Protein AF-A0A257CQA2-F1 (afdb_monomer_lite)

Radius of gyration: 14.01 Å; chains: 1; bounding box: 46×26×34 Å

Secondary structure (DSSP, 8-state):
-PPP---HHHHHHHHHHHHHHHHHHHHHH-TT--EEEEEEETTEEEEEE-S-S-HHHHHHHHHHHHHHHHHHSTT--EEEEESPPPPSTT-EEEEEHHHHHHHHHHH-HHHHHTT-

pLDDT: mean 89.24, std 6.91, range [56.12, 95.88]

Structure (mmCIF, N/CA/C/O backbone):
data_AF-A0A257CQA2-F1
#
_entry.id   AF-A0A257CQA2-F1
#
loop_
_atom_site.group_PDB
_atom_site.id
_atom_site.type_symbol
_atom_site.label_atom_id
_atom_site.label_alt_id
_atom_site.label_comp_id
_atom_site.label_asym_id
_atom_site.label_entity_id
_atom_site.label_seq_id
_atom_site.pdbx_PDB_ins_code
_atom_site.Cartn_x
_atom_site.Cartn_y
_atom_site.Cartn_z
_atom_site.occupancy
_atom_site.B_iso_or_equiv
_atom_site.auth_seq_id
_atom_site.auth_comp_id
_atom_site.auth_asym_id
_atom_site.auth_atom_id
_atom_site.pdbx_PDB_model_num
ATOM 1 N N . MET A 1 1 ? -28.721 -0.096 9.769 1.00 56.12 1 MET A N 1
ATOM 2 C CA . MET A 1 1 ? -27.494 -0.716 10.318 1.00 56.12 1 MET A CA 1
ATOM 3 C C . MET A 1 1 ? -26.460 0.383 10.507 1.00 56.12 1 MET A C 1
ATOM 5 O O . MET A 1 1 ? -26.411 1.269 9.665 1.00 56.12 1 MET A O 1
ATOM 9 N N . ARG A 1 2 ? -25.700 0.393 11.611 1.00 68.88 2 ARG A N 1
ATOM 10 C CA . ARG A 1 2 ? -24.542 1.297 11.735 1.00 68.88 2 ARG A CA 1
ATOM 11 C C . ARG A 1 2 ? -23.425 0.722 10.865 1.00 68.88 2 ARG A C 1
ATOM 13 O O . ARG A 1 2 ? -23.158 -0.469 10.981 1.00 68.88 2 ARG A O 1
ATOM 20 N N . MET A 1 3 ? -22.835 1.534 9.988 1.00 75.38 3 MET A N 1
ATOM 21 C CA . MET A 1 3 ? -21.655 1.107 9.232 1.00 75.38 3 MET A CA 1
ATOM 22 C C . MET A 1 3 ? -20.503 0.857 10.214 1.00 75.38 3 MET A C 1
ATOM 24 O O . MET A 1 3 ? -20.374 1.632 11.175 1.00 75.38 3 MET A O 1
ATOM 28 N N . PRO A 1 4 ? -19.717 -0.218 10.025 1.00 82.19 4 PRO A N 1
ATOM 29 C CA . PRO A 1 4 ? -18.535 -0.452 10.838 1.00 82.19 4 PRO A CA 1
ATOM 30 C C . PRO A 1 4 ? -17.561 0.718 10.659 1.00 82.19 4 PRO A C 1
ATOM 32 O O . PRO A 1 4 ? -17.529 1.365 9.611 1.00 82.19 4 PRO A O 1
ATOM 35 N N . LYS A 1 5 ? -16.830 1.034 11.726 1.00 89.00 5 LYS A N 1
ATOM 36 C CA . LYS A 1 5 ? -15.840 2.108 11.747 1.00 89.00 5 LYS A CA 1
ATOM 37 C C . LYS A 1 5 ? -14.498 1.520 12.128 1.00 89.00 5 LYS A C 1
ATOM 39 O O . LYS A 1 5 ? -14.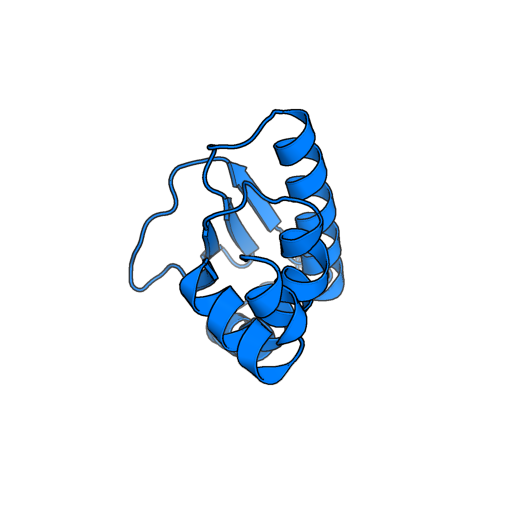466 0.681 13.018 1.00 89.00 5 LYS A O 1
ATOM 44 N N . MET A 1 6 ? -13.447 2.009 11.491 1.00 92.56 6 MET A N 1
ATOM 45 C CA . MET A 1 6 ? -12.066 1.668 11.805 1.00 92.56 6 MET A CA 1
ATOM 46 C C . MET A 1 6 ? -11.447 2.744 12.703 1.00 92.56 6 MET A C 1
ATOM 48 O O . MET A 1 6 ? -11.636 3.942 12.456 1.00 92.56 6 MET A O 1
ATOM 52 N N . THR A 1 7 ? -10.721 2.330 13.742 1.00 92.75 7 THR A N 1
ATOM 53 C CA . THR A 1 7 ? -9.861 3.215 14.541 1.00 92.75 7 THR A CA 1
ATOM 54 C C . THR A 1 7 ? -8.423 3.222 14.012 1.00 92.75 7 THR A C 1
ATOM 56 O O . THR A 1 7 ? -8.017 2.305 13.293 1.00 92.75 7 THR A O 1
ATOM 59 N N . PRO A 1 8 ? -7.615 4.240 14.365 1.00 91.50 8 PRO A N 1
ATOM 60 C CA . PRO A 1 8 ? -6.190 4.226 14.064 1.00 91.50 8 PRO A CA 1
ATOM 61 C C . PRO A 1 8 ? -5.468 2.995 14.627 1.00 91.50 8 PRO A C 1
ATOM 63 O O . PRO A 1 8 ? -4.674 2.411 13.904 1.00 91.50 8 PRO A O 1
ATOM 66 N N . GLU A 1 9 ? -5.749 2.554 15.862 1.00 92.00 9 GLU A N 1
ATOM 67 C CA . GLU A 1 9 ? -5.057 1.380 16.425 1.00 92.00 9 GLU A CA 1
ATOM 68 C C . GLU A 1 9 ? -5.400 0.081 15.687 1.00 92.00 9 GLU A C 1
ATOM 70 O O . GLU A 1 9 ? -4.521 -0.753 15.464 1.00 92.00 9 GLU A O 1
ATOM 75 N N . GLU A 1 10 ? -6.663 -0.085 15.281 1.00 92.12 10 GLU A N 1
ATOM 76 C CA . GLU A 1 10 ? -7.086 -1.225 14.462 1.00 92.12 10 GLU A CA 1
ATOM 77 C C . GLU A 1 10 ? -6.345 -1.227 13.124 1.00 92.12 10 GLU A C 1
ATOM 79 O O . GLU A 1 10 ? -5.807 -2.259 12.721 1.00 92.12 10 GLU A O 1
ATOM 84 N N . PHE A 1 11 ? -6.241 -0.060 12.483 1.00 93.81 11 PHE A N 1
ATOM 85 C CA . PHE A 1 11 ? -5.493 0.100 11.244 1.00 93.81 11 PHE A CA 1
ATOM 86 C C . PHE A 1 11 ? -4.004 -0.243 11.409 1.00 93.81 11 PHE A C 1
ATOM 88 O O . PHE A 1 11 ? -3.479 -1.026 10.619 1.00 93.81 11 PHE A O 1
ATOM 95 N N . GLU A 1 12 ? -3.332 0.258 12.454 1.00 93.38 12 GLU A N 1
ATOM 96 C CA . GLU A 1 12 ? -1.922 -0.081 12.723 1.00 93.38 12 GLU A CA 1
ATOM 97 C C . GLU A 1 12 ? -1.711 -1.591 12.888 1.00 93.38 12 GLU A C 1
ATOM 99 O O . GLU A 1 12 ? -0.700 -2.130 12.442 1.00 93.38 12 GLU A O 1
ATOM 104 N N . SER A 1 13 ? -2.661 -2.289 13.519 1.00 94.25 13 SER A N 1
ATOM 105 C CA . SER A 1 13 ? -2.530 -3.725 13.788 1.00 94.25 13 SER A CA 1
ATOM 106 C C . SER A 1 13 ? -2.550 -4.589 12.523 1.00 94.25 13 SER A C 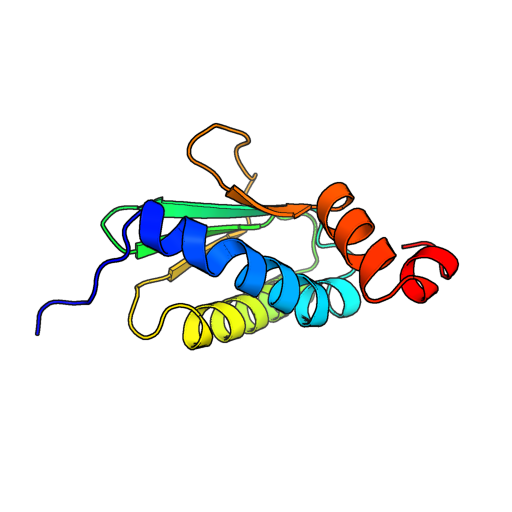1
ATOM 108 O O . SER A 1 13 ? -1.950 -5.664 12.509 1.00 94.25 13 SER A O 1
ATOM 110 N N . VAL A 1 14 ? -3.205 -4.118 11.457 1.00 93.25 14 VAL A N 1
ATOM 111 C CA . VAL A 1 14 ? -3.326 -4.842 10.181 1.00 93.25 14 VAL A CA 1
ATOM 112 C C . VAL A 1 14 ? -2.443 -4.269 9.074 1.00 93.25 14 VAL A C 1
ATOM 114 O O . VAL A 1 14 ? -2.231 -4.938 8.063 1.00 93.25 14 VAL A O 1
ATOM 117 N N . LEU A 1 15 ? -1.885 -3.068 9.268 1.00 93.31 15 LEU A N 1
ATOM 118 C CA . LEU A 1 15 ? -1.028 -2.387 8.299 1.00 93.31 15 LEU A CA 1
ATOM 119 C C . LEU A 1 15 ? 0.115 -3.272 7.767 1.00 93.31 15 LEU A C 1
ATOM 121 O O . LEU A 1 15 ? 0.271 -3.301 6.549 1.00 93.31 15 LEU A O 1
ATOM 125 N N . PRO A 1 16 ? 0.859 -4.053 8.580 1.00 92.94 16 PRO A N 1
ATOM 126 C CA . PRO A 1 16 ? 1.904 -4.933 8.047 1.00 92.94 16 PRO A CA 1
ATOM 127 C C . PRO A 1 16 ? 1.379 -5.971 7.045 1.00 92.94 16 PRO A C 1
ATOM 129 O O . PRO A 1 16 ? 2.019 -6.240 6.031 1.00 92.94 16 PRO A O 1
ATOM 132 N N . GLY A 1 17 ? 0.186 -6.526 7.290 1.00 93.19 17 GLY A N 1
ATOM 133 C CA . GLY A 1 17 ? -0.457 -7.464 6.367 1.00 93.19 17 GLY A CA 1
ATOM 134 C C . GLY A 1 17 ? -0.896 -6.788 5.068 1.00 93.19 17 GLY A C 1
ATOM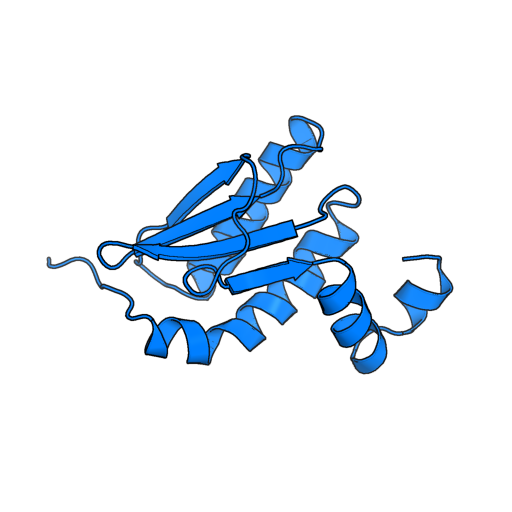 135 O O . GLY A 1 17 ? -0.719 -7.349 3.990 1.00 93.19 17 GLY A O 1
ATOM 136 N N . VAL A 1 18 ? -1.400 -5.553 5.157 1.00 94.38 18 VAL A N 1
ATOM 137 C CA . VAL A 1 18 ? -1.745 -4.737 3.982 1.00 94.38 18 VAL A CA 1
ATOM 138 C C . VAL A 1 18 ? -0.499 -4.384 3.173 1.00 94.38 18 VAL A C 1
ATOM 140 O O . VAL A 1 18 ? -0.531 -4.494 1.954 1.00 94.38 18 VAL A O 1
ATOM 143 N N . GLN A 1 19 ? 0.605 -4.009 3.825 1.00 94.81 19 GLN A N 1
ATOM 144 C CA . GLN A 1 19 ? 1.883 -3.712 3.168 1.00 94.81 19 GLN A CA 1
ATOM 145 C C . GLN A 1 19 ? 2.424 -4.932 2.414 1.00 94.81 19 GLN A C 1
ATOM 147 O O . GLN A 1 19 ? 2.887 -4.792 1.285 1.00 94.81 19 GLN A O 1
ATOM 152 N N . LEU A 1 20 ? 2.321 -6.129 3.001 1.00 92.94 20 LEU A N 1
ATOM 153 C CA . LEU A 1 20 ? 2.733 -7.367 2.341 1.00 92.94 20 LEU A CA 1
ATOM 154 C C . LEU A 1 20 ? 1.829 -7.715 1.148 1.00 92.94 20 LEU A C 1
ATOM 156 O O . LEU A 1 20 ? 2.331 -7.999 0.067 1.00 92.94 20 LEU A O 1
ATOM 160 N N . ALA A 1 21 ? 0.505 -7.626 1.298 1.00 93.06 21 ALA A N 1
ATOM 161 C CA . ALA A 1 21 ? -0.417 -7.862 0.184 1.00 93.06 21 ALA A CA 1
ATOM 162 C C . ALA A 1 21 ? -0.198 -6.850 -0.957 1.00 93.06 21 ALA A C 1
ATOM 164 O O . ALA A 1 21 ? -0.174 -7.205 -2.134 1.00 93.06 21 ALA A O 1
ATOM 165 N N . ALA A 1 22 ? 0.022 -5.583 -0.606 1.00 92.38 22 ALA A N 1
ATOM 166 C CA . ALA A 1 22 ? 0.346 -4.518 -1.542 1.00 92.38 22 ALA A CA 1
ATOM 167 C C . ALA A 1 22 ? 1.682 -4.782 -2.261 1.00 92.38 22 ALA A C 1
ATOM 169 O O . ALA A 1 22 ? 1.771 -4.611 -3.475 1.00 92.38 22 ALA A O 1
ATOM 170 N N . PHE A 1 23 ? 2.698 -5.270 -1.548 1.00 91.19 23 PHE A N 1
ATOM 171 C CA . PHE A 1 23 ? 3.962 -5.713 -2.134 1.00 91.19 23 PHE A CA 1
ATOM 172 C C . PHE A 1 23 ? 3.765 -6.841 -3.158 1.00 91.19 23 PHE A C 1
ATOM 174 O O . PHE A 1 23 ? 4.262 -6.749 -4.278 1.00 91.19 23 PHE A O 1
ATOM 181 N N . GLU A 1 24 ? 3.017 -7.885 -2.801 1.00 90.69 24 GLU A N 1
ATOM 182 C CA . GLU A 1 24 ? 2.828 -9.066 -3.653 1.00 90.69 24 GLU A CA 1
ATOM 183 C C . GLU A 1 24 ? 2.007 -8.769 -4.911 1.00 90.69 24 GLU A C 1
ATOM 185 O O . GLU A 1 24 ? 2.229 -9.381 -5.957 1.00 90.69 24 GLU A O 1
ATOM 190 N N . VAL A 1 25 ? 1.060 -7.835 -4.814 1.00 92.81 25 VAL A N 1
ATOM 191 C CA . VAL A 1 25 ? 0.055 -7.607 -5.856 1.00 92.81 25 VAL A CA 1
ATOM 192 C C . VAL A 1 25 ? 0.334 -6.337 -6.658 1.00 92.81 25 VAL A C 1
ATOM 194 O O . VAL A 1 25 ? 0.368 -6.383 -7.887 1.00 92.81 25 VAL A O 1
ATOM 197 N N . LEU A 1 26 ? 0.553 -5.200 -5.992 1.00 91.25 26 LEU A N 1
ATOM 198 C CA . LEU A 1 26 ? 0.688 -3.905 -6.665 1.00 91.25 26 LEU A CA 1
ATOM 199 C C . LEU A 1 26 ? 2.088 -3.695 -7.232 1.00 91.25 26 LEU A C 1
ATOM 201 O O . LEU A 1 26 ? 2.217 -3.248 -8.368 1.00 91.25 26 LEU A O 1
ATOM 205 N N . TRP A 1 27 ? 3.139 -4.015 -6.474 1.00 87.88 27 TRP A N 1
ATOM 206 C CA . TRP A 1 27 ? 4.507 -3.718 -6.903 1.00 87.88 27 TRP A CA 1
ATOM 207 C C . TRP A 1 27 ? 4.918 -4.405 -8.219 1.00 87.88 27 TRP A C 1
ATOM 209 O O . TRP A 1 27 ? 5.460 -3.717 -9.094 1.00 87.88 27 TRP A O 1
ATOM 219 N N . PRO A 1 28 ? 4.648 -5.709 -8.449 1.00 87.50 28 PRO A N 1
ATOM 220 C CA . PRO A 1 28 ? 4.951 -6.323 -9.741 1.00 87.50 28 PRO A CA 1
ATOM 221 C C . PRO A 1 28 ? 4.037 -5.817 -10.865 1.00 87.50 28 PRO A C 1
ATOM 223 O O . PRO A 1 28 ? 4.505 -5.689 -11.997 1.00 87.50 28 PRO A O 1
ATOM 226 N N . ALA A 1 29 ? 2.770 -5.514 -10.562 1.00 90.25 29 ALA A N 1
ATOM 227 C CA . ALA A 1 29 ? 1.772 -5.118 -11.553 1.00 90.25 29 ALA A CA 1
ATOM 228 C C . ALA A 1 29 ? 1.925 -3.666 -12.027 1.00 90.25 29 ALA A C 1
ATOM 230 O O . ALA A 1 29 ? 1.700 -3.396 -13.202 1.00 90.25 29 ALA A O 1
ATOM 231 N N . ILE A 1 30 ? 2.334 -2.753 -11.139 1.00 90.81 30 ILE A N 1
ATOM 232 C CA . ILE A 1 30 ? 2.383 -1.307 -11.387 1.00 90.81 30 ILE A CA 1
ATOM 233 C C . ILE A 1 30 ? 3.811 -0.787 -11.139 1.00 90.81 30 ILE A C 1
ATOM 235 O O . ILE A 1 30 ? 4.128 -0.312 -10.047 1.00 90.81 30 ILE A O 1
ATOM 239 N N . PRO A 1 31 ? 4.714 -0.854 -12.138 1.00 86.50 31 PRO A N 1
ATOM 240 C CA . PRO A 1 31 ? 6.103 -0.414 -11.982 1.00 86.50 31 PRO A CA 1
ATOM 241 C C . PRO A 1 31 ? 6.264 1.070 -11.627 1.00 86.50 31 PRO A C 1
ATOM 243 O O . PRO A 1 31 ? 7.250 1.437 -10.998 1.00 86.50 31 PRO A O 1
ATOM 246 N N . ALA A 1 32 ? 5.311 1.913 -12.034 1.00 87.25 32 ALA A N 1
ATOM 247 C CA . ALA A 1 32 ? 5.315 3.353 -11.775 1.00 87.25 32 ALA A CA 1
ATOM 248 C C . ALA A 1 32 ? 4.786 3.731 -10.375 1.00 87.25 32 ALA A C 1
ATOM 250 O O . ALA A 1 32 ? 4.694 4.915 -10.051 1.00 87.25 32 ALA A O 1
ATOM 251 N N . LEU A 1 33 ? 4.393 2.754 -9.548 1.00 87.75 33 LEU A N 1
ATOM 252 C CA . LEU A 1 33 ? 3.850 3.014 -8.219 1.00 87.75 33 LEU A CA 1
ATOM 253 C C . LEU A 1 33 ? 4.970 3.343 -7.227 1.00 87.75 33 LEU A C 1
ATOM 255 O O . LEU A 1 33 ? 5.661 2.456 -6.732 1.00 87.75 33 LEU A O 1
ATOM 259 N N . GLU A 1 34 ? 5.126 4.626 -6.916 1.00 87.44 34 GLU A N 1
ATOM 260 C CA . GLU A 1 34 ? 6.201 5.099 -6.034 1.00 87.44 34 GLU A CA 1
ATOM 261 C C . GLU A 1 34 ? 5.784 5.174 -4.561 1.00 87.44 34 GLU A C 1
ATOM 263 O O . GLU A 1 34 ? 6.574 4.858 -3.669 1.00 87.44 34 GLU A O 1
ATOM 268 N N . LEU A 1 35 ? 4.556 5.627 -4.293 1.00 91.88 35 LEU A N 1
ATOM 269 C CA . LEU A 1 35 ? 4.089 5.912 -2.941 1.00 91.88 35 LEU A CA 1
ATOM 270 C C . LEU A 1 35 ? 2.572 5.742 -2.834 1.00 91.88 35 LEU A C 1
ATOM 272 O O . LEU A 1 35 ? 1.809 6.322 -3.611 1.00 91.88 35 LEU A O 1
ATOM 276 N N . VAL A 1 36 ? 2.156 4.986 -1.819 1.00 94.06 36 VAL A N 1
ATOM 277 C CA . VAL A 1 36 ? 0.766 4.882 -1.367 1.00 94.06 36 VAL A CA 1
ATOM 278 C C . VAL A 1 36 ? 0.718 5.236 0.110 1.00 94.06 36 VAL A C 1
ATOM 280 O O . VAL A 1 36 ? 1.391 4.610 0.933 1.00 94.06 36 VAL A O 1
ATOM 283 N N . GLY A 1 37 ? -0.080 6.244 0.442 1.00 95.12 37 GLY A N 1
ATOM 284 C CA . GLY A 1 37 ? -0.373 6.646 1.810 1.00 95.12 37 GLY A CA 1
ATOM 285 C C . GLY A 1 37 ? -1.805 6.293 2.183 1.00 95.12 37 GLY A C 1
ATOM 286 O O . GLY A 1 37 ? -2.703 6.394 1.352 1.00 95.12 37 GLY A O 1
ATOM 287 N N . ALA A 1 38 ? -2.030 5.933 3.441 1.00 95.00 38 ALA A N 1
ATOM 288 C CA . ALA A 1 38 ? -3.364 5.718 3.979 1.00 95.00 38 ALA A CA 1
ATOM 289 C C . ALA A 1 38 ? -3.559 6.438 5.318 1.00 95.00 38 ALA A C 1
ATOM 291 O O . ALA A 1 38 ? -2.630 6.542 6.124 1.00 95.00 38 ALA A O 1
ATOM 292 N N . LYS A 1 39 ? -4.773 6.935 5.553 1.00 94.62 39 LYS A N 1
ATOM 293 C CA . LYS A 1 39 ? -5.180 7.627 6.780 1.00 94.62 39 LYS A CA 1
ATOM 294 C C . LYS A 1 39 ? -6.586 7.197 7.179 1.00 94.62 39 LYS A C 1
ATOM 296 O O . LYS A 1 39 ? -7.493 7.156 6.353 1.00 94.62 39 LYS A O 1
ATOM 301 N N . VAL A 1 40 ? -6.800 6.948 8.468 1.00 94.00 40 VAL A N 1
ATOM 302 C CA . VAL A 1 40 ? -8.149 6.735 9.011 1.00 94.00 40 VAL A CA 1
ATOM 303 C C . VAL A 1 40 ? -8.861 8.086 9.145 1.00 94.00 40 VAL A C 1
ATOM 305 O O . VAL A 1 40 ? -8.373 8.984 9.832 1.00 94.00 40 VAL A O 1
ATOM 308 N N . CYS A 1 41 ? -10.026 8.242 8.509 1.00 91.44 41 CYS A N 1
ATOM 309 C CA . CYS A 1 41 ? -10.804 9.485 8.515 1.00 91.44 41 CYS A CA 1
ATOM 310 C C . CYS A 1 41 ? -12.303 9.198 8.671 1.00 91.44 41 CYS A C 1
ATOM 312 O O . CYS A 1 41 ? -12.882 8.408 7.931 1.00 91.44 41 CYS A O 1
ATOM 314 N N . GLY A 1 42 ? -12.958 9.812 9.663 1.00 87.75 42 GLY A N 1
ATOM 315 C CA . GLY A 1 42 ? -14.408 9.659 9.871 1.00 87.75 42 GLY A CA 1
ATOM 316 C C . GLY A 1 42 ? -14.887 8.229 10.187 1.00 87.75 42 GLY A C 1
ATOM 317 O O . GLY A 1 42 ? -16.094 7.978 10.179 1.00 87.75 42 GLY A O 1
ATOM 318 N N . GLY A 1 43 ? -13.972 7.303 10.496 1.00 86.06 43 GLY A N 1
ATOM 319 C CA . GLY A 1 43 ? -14.240 5.869 10.651 1.00 86.06 43 GLY A CA 1
ATOM 320 C C . GLY A 1 43 ? -14.083 5.046 9.364 1.00 86.06 43 GLY A C 1
ATOM 321 O O . GLY A 1 43 ? -14.338 3.848 9.406 1.00 86.06 43 GLY A O 1
ATOM 322 N N . GLY A 1 44 ? -13.684 5.665 8.251 1.00 92.69 44 GLY A N 1
ATOM 323 C CA . GLY A 1 44 ? -13.263 5.002 7.015 1.00 92.69 44 GLY A CA 1
ATOM 324 C C . GLY A 1 44 ? -11.759 5.142 6.772 1.00 92.69 44 GLY A C 1
ATOM 325 O O . GLY A 1 44 ? -11.021 5.617 7.640 1.00 92.69 44 GLY A O 1
ATOM 326 N N . LEU A 1 45 ? -11.325 4.755 5.576 1.00 94.44 45 LEU A N 1
ATOM 327 C CA . LEU A 1 45 ? -9.945 4.851 5.115 1.00 94.44 45 LEU A CA 1
ATOM 328 C C . LEU A 1 45 ? -9.856 5.794 3.913 1.00 94.44 45 LEU A C 1
ATOM 330 O O . LEU A 1 45 ? -10.587 5.636 2.941 1.00 94.44 45 LEU A O 1
ATOM 334 N N . GLU A 1 46 ? -8.953 6.762 3.970 1.00 95.50 46 GLU A N 1
ATOM 335 C CA . GLU A 1 46 ? -8.539 7.554 2.814 1.00 95.50 46 GLU A CA 1
ATOM 336 C C . GLU A 1 46 ? -7.200 7.005 2.323 1.00 95.50 46 GLU A C 1
ATOM 338 O O . GLU A 1 46 ? -6.260 6.887 3.111 1.00 95.50 46 GLU A O 1
ATOM 343 N N . ILE A 1 47 ? -7.117 6.660 1.040 1.00 95.00 47 ILE A N 1
ATOM 344 C CA . ILE A 1 47 ? -5.908 6.168 0.380 1.00 95.00 47 ILE A CA 1
ATOM 345 C C . ILE A 1 47 ? -5.521 7.157 -0.709 1.00 95.00 47 ILE A C 1
ATOM 347 O O . ILE A 1 47 ? -6.332 7.502 -1.568 1.00 95.00 47 ILE A O 1
ATOM 351 N N . ARG A 1 48 ? -4.261 7.585 -0.699 1.00 94.75 48 ARG A N 1
ATOM 352 C CA . ARG A 1 48 ? -3.681 8.431 -1.740 1.00 94.75 48 ARG A CA 1
ATOM 353 C C . ARG A 1 48 ? -2.545 7.704 -2.432 1.00 94.75 48 ARG A C 1
ATOM 355 O O . ARG A 1 48 ? -1.668 7.158 -1.766 1.00 94.75 48 ARG A O 1
ATOM 362 N N . CYS A 1 49 ? -2.556 7.748 -3.756 1.00 92.31 49 CYS A N 1
ATOM 363 C CA . CYS A 1 49 ? -1.494 7.232 -4.613 1.00 92.31 49 CYS A CA 1
ATOM 364 C C . CYS A 1 49 ? -0.896 8.382 -5.417 1.00 92.31 49 CYS A C 1
ATOM 366 O O . CYS A 1 49 ? -1.640 9.235 -5.903 1.00 92.31 49 CYS A O 1
ATOM 368 N N . GLU A 1 50 ? 0.425 8.405 -5.596 1.00 87.25 50 GLU A N 1
ATOM 369 C CA . GLU A 1 50 ? 1.037 9.438 -6.435 1.00 87.25 50 GLU A CA 1
ATOM 370 C C . GLU A 1 50 ? 0.558 9.335 -7.897 1.00 87.25 50 GLU A C 1
ATOM 372 O O . GLU A 1 50 ? 0.578 8.248 -8.466 1.00 87.25 50 GLU A O 1
ATOM 377 N N . PRO A 1 51 ? 0.183 10.449 -8.552 1.00 77.75 51 PRO A N 1
ATOM 378 C CA . PRO A 1 51 ? -0.461 10.443 -9.873 1.00 77.75 51 PRO A CA 1
ATOM 379 C C . PRO A 1 51 ? 0.512 10.219 -11.048 1.00 77.75 51 PRO A C 1
ATOM 381 O O . PRO A 1 51 ? 0.196 10.525 -12.193 1.00 77.75 51 PRO A O 1
ATOM 384 N N . LYS A 1 52 ? 1.737 9.742 -10.802 1.00 81.75 52 LYS A N 1
ATOM 385 C CA . LYS A 1 52 ? 2.781 9.602 -11.835 1.00 81.75 52 LYS A CA 1
ATOM 386 C C . LYS A 1 52 ? 2.630 8.325 -12.675 1.00 81.75 52 LYS A C 1
ATOM 388 O O . LYS A 1 52 ? 3.628 7.697 -13.019 1.00 81.75 52 LYS A O 1
ATOM 393 N N . MET A 1 53 ? 1.408 7.921 -13.008 1.00 86.94 53 MET A N 1
ATOM 394 C CA . MET A 1 53 ? 1.152 6.683 -13.747 1.00 86.94 53 MET A CA 1
ATOM 395 C C . MET A 1 53 ? 0.200 6.907 -14.924 1.00 86.94 53 MET A C 1
ATOM 397 O O . MET A 1 53 ? -0.423 7.962 -15.053 1.00 86.94 53 MET A O 1
ATOM 401 N N . SER A 1 54 ? 0.154 5.948 -15.851 1.00 90.88 54 SER A N 1
ATOM 402 C CA . SER A 1 54 ? -0.789 6.014 -16.967 1.00 90.88 54 SER A CA 1
ATOM 403 C C . SER A 1 54 ? -2.225 5.829 -16.466 1.00 90.88 54 SER A C 1
ATOM 405 O O . SER A 1 54 ? -2.445 5.278 -15.393 1.00 90.88 54 SER A O 1
ATOM 407 N N . ARG A 1 55 ? -3.226 6.240 -17.252 1.00 91.06 55 ARG A N 1
ATOM 408 C CA . ARG A 1 55 ? -4.635 6.022 -16.884 1.00 91.06 55 ARG A CA 1
ATOM 409 C C . ARG A 1 55 ? -4.962 4.536 -16.681 1.00 91.06 55 ARG A C 1
ATOM 411 O O . ARG A 1 55 ? -5.740 4.209 -15.790 1.00 91.06 55 ARG A O 1
ATOM 418 N N . ASP A 1 56 ? -4.367 3.666 -17.493 1.00 91.00 56 ASP A N 1
ATOM 419 C CA . ASP A 1 56 ? -4.557 2.218 -17.390 1.00 91.00 56 ASP A CA 1
ATOM 420 C C . ASP A 1 56 ? -3.937 1.684 -16.086 1.00 91.00 56 ASP A C 1
ATOM 422 O O . ASP A 1 56 ? -4.554 0.877 -15.393 1.00 91.00 56 ASP A O 1
ATOM 426 N N . ASP A 1 57 ? -2.762 2.199 -15.702 1.00 91.31 57 ASP A N 1
ATOM 427 C CA . ASP A 1 57 ? -2.137 1.887 -14.413 1.00 91.31 57 ASP A CA 1
ATOM 428 C C . ASP A 1 57 ? -2.952 2.429 -13.231 1.00 91.31 57 ASP A C 1
ATOM 430 O O . ASP A 1 57 ? -3.051 1.751 -12.214 1.00 91.31 57 ASP A O 1
ATOM 434 N N . GLU A 1 58 ? -3.560 3.618 -13.339 1.00 93.38 58 GLU A N 1
ATOM 435 C CA . GLU A 1 58 ? -4.438 4.162 -12.290 1.00 93.38 58 GLU A CA 1
ATOM 436 C C . GLU A 1 58 ? -5.671 3.276 -12.083 1.00 93.38 58 GLU A C 1
ATOM 438 O O . GLU A 1 58 ? -6.047 2.984 -10.947 1.00 93.38 58 GLU A O 1
ATOM 443 N N . GLU A 1 59 ? -6.305 2.831 -13.170 1.00 93.62 59 GLU A N 1
ATOM 444 C CA . GLU A 1 59 ? -7.471 1.947 -13.107 1.00 93.62 59 GLU A CA 1
ATOM 445 C C . GLU A 1 59 ? -7.103 0.583 -12.508 1.00 93.62 59 GLU A C 1
ATOM 447 O O . GLU A 1 59 ? -7.788 0.104 -11.600 1.00 93.62 59 GLU A O 1
ATOM 452 N N . ALA A 1 60 ? -5.981 0.001 -12.942 1.00 93.50 60 ALA A N 1
ATOM 453 C CA . ALA A 1 60 ? -5.466 -1.244 -12.386 1.00 93.50 60 ALA A CA 1
ATOM 454 C C . ALA A 1 60 ? -5.085 -1.096 -10.903 1.00 93.50 60 ALA A C 1
ATOM 456 O O . ALA A 1 60 ? -5.498 -1.905 -10.074 1.00 93.50 60 ALA A O 1
ATOM 457 N N . CYS A 1 61 ? -4.355 -0.037 -10.543 1.00 94.56 61 CYS A N 1
ATOM 458 C CA . CYS A 1 61 ? -3.955 0.259 -9.169 1.00 94.56 61 CYS A CA 1
ATOM 459 C C . CYS A 1 61 ? -5.177 0.434 -8.260 1.00 94.56 61 CYS A C 1
ATOM 461 O O . CYS A 1 61 ? -5.220 -0.139 -7.172 1.00 94.56 61 CYS A O 1
ATOM 463 N N . ARG A 1 62 ? -6.205 1.156 -8.724 1.00 95.62 62 ARG A N 1
ATOM 464 C CA . ARG A 1 62 ? -7.470 1.315 -7.998 1.00 95.62 62 ARG A CA 1
ATOM 465 C C . ARG A 1 62 ? -8.144 -0.028 -7.744 1.00 95.62 62 ARG A C 1
ATOM 467 O O . ARG A 1 62 ? -8.479 -0.300 -6.599 1.00 95.62 62 ARG A O 1
ATOM 474 N N . GLY A 1 63 ? -8.308 -0.856 -8.777 1.00 95.69 63 GLY A N 1
ATOM 475 C CA . GLY A 1 63 ? -8.945 -2.169 -8.638 1.00 95.69 63 GLY A CA 1
ATOM 476 C C . GLY A 1 63 ? -8.208 -3.074 -7.649 1.00 95.69 63 GLY A C 1
ATOM 477 O O . GLY A 1 63 ? -8.821 -3.655 -6.760 1.00 95.69 63 GLY A O 1
ATOM 478 N N . LEU A 1 64 ? -6.878 -3.124 -7.741 1.00 95.88 64 LEU A N 1
ATOM 479 C CA . LEU A 1 64 ? -6.050 -3.922 -6.836 1.00 95.88 64 LEU A CA 1
ATOM 480 C C . LEU A 1 64 ? -6.081 -3.396 -5.390 1.00 95.88 64 LEU A C 1
ATOM 482 O O . LEU A 1 64 ? -6.117 -4.186 -4.448 1.00 95.88 64 LEU A O 1
ATOM 486 N N . LEU A 1 65 ? -6.091 -2.075 -5.189 1.00 95.62 65 LEU A N 1
ATOM 487 C CA . LEU A 1 65 ? -6.250 -1.476 -3.861 1.00 95.62 65 LEU A CA 1
ATOM 488 C C . LEU A 1 65 ? -7.639 -1.739 -3.275 1.00 95.62 65 LEU A C 1
ATOM 490 O O . LEU A 1 65 ? -7.732 -2.033 -2.083 1.00 95.62 65 LEU A O 1
ATOM 494 N N . ASP A 1 66 ? -8.692 -1.663 -4.090 1.00 95.44 66 ASP A N 1
ATOM 495 C CA . ASP A 1 66 ? -10.053 -2.013 -3.678 1.00 95.44 66 ASP A CA 1
ATOM 496 C C . ASP A 1 66 ? -10.132 -3.483 -3.238 1.00 95.44 66 ASP A C 1
ATOM 498 O O . ASP A 1 66 ? -10.711 -3.767 -2.190 1.00 95.44 66 ASP A O 1
ATOM 502 N N . ASP A 1 67 ? -9.489 -4.406 -3.960 1.00 95.69 67 ASP A N 1
ATOM 503 C CA . ASP A 1 67 ? -9.434 -5.825 -3.588 1.00 95.69 67 ASP A CA 1
ATOM 504 C C . ASP A 1 67 ? -8.690 -6.039 -2.259 1.00 95.69 67 ASP A C 1
ATOM 506 O O . ASP A 1 67 ? -9.212 -6.683 -1.342 1.00 95.69 67 ASP A O 1
ATOM 510 N N . ILE A 1 68 ? -7.494 -5.454 -2.116 1.00 94.88 68 ILE A N 1
ATOM 511 C CA . ILE A 1 68 ? -6.698 -5.531 -0.880 1.00 94.88 68 ILE A CA 1
ATOM 512 C C . ILE A 1 68 ? -7.507 -4.987 0.302 1.00 94.88 68 ILE A C 1
ATOM 514 O O . ILE A 1 68 ? -7.585 -5.622 1.357 1.00 94.88 68 ILE A O 1
ATOM 518 N N . CYS A 1 69 ? -8.140 -3.826 0.133 1.00 93.81 69 CYS A N 1
ATOM 519 C CA . CYS A 1 69 ? -8.886 -3.185 1.206 1.00 93.81 69 CYS A CA 1
ATOM 520 C C . CYS A 1 69 ? -10.217 -3.879 1.496 1.00 93.81 69 CYS A C 1
ATOM 522 O O . CYS A 1 69 ? -10.623 -3.939 2.653 1.00 93.81 69 CYS A O 1
ATOM 524 N N . GLY A 1 70 ? -10.880 -4.444 0.488 1.00 93.56 70 GLY A N 1
ATOM 525 C CA . GLY A 1 70 ? -12.101 -5.226 0.661 1.00 93.56 70 GLY A CA 1
ATOM 526 C C . GLY A 1 70 ? -11.872 -6.484 1.499 1.00 93.56 70 GLY A C 1
ATOM 527 O O . GLY A 1 70 ? -12.731 -6.856 2.301 1.00 93.56 70 GLY A O 1
ATOM 528 N N . VAL A 1 71 ? -10.694 -7.101 1.362 1.00 93.81 71 VAL A N 1
ATOM 529 C CA . VAL A 1 71 ? -10.273 -8.247 2.180 1.00 93.81 71 VAL A CA 1
ATOM 530 C C . VAL A 1 71 ? -9.818 -7.806 3.572 1.00 93.81 71 VAL A C 1
ATOM 532 O O . VAL A 1 71 ? -10.244 -8.393 4.566 1.00 93.81 71 VAL A O 1
ATOM 535 N N . ALA A 1 72 ? -8.968 -6.780 3.661 1.00 92.88 72 ALA A N 1
ATOM 536 C CA . ALA A 1 72 ? -8.394 -6.334 4.931 1.00 92.88 72 ALA A CA 1
ATOM 537 C C . ALA A 1 72 ? -9.407 -5.612 5.840 1.00 92.88 72 ALA A C 1
ATOM 539 O O . ALA A 1 72 ? -9.321 -5.710 7.064 1.00 92.88 72 ALA A O 1
ATOM 540 N N . PHE A 1 73 ? -10.379 -4.905 5.255 1.00 92.25 73 PHE A N 1
ATOM 541 C CA . PHE A 1 73 ? -11.299 -4.003 5.953 1.00 92.25 73 PHE A CA 1
ATOM 542 C C . PHE A 1 73 ? -12.762 -4.223 5.526 1.00 92.25 73 PHE A C 1
ATOM 544 O O . PHE A 1 73 ? -13.411 -3.314 4.994 1.00 92.25 73 PHE A O 1
ATOM 551 N N . PRO A 1 74 ? -13.335 -5.416 5.763 1.00 91.62 74 PRO A N 1
ATOM 552 C CA . PRO A 1 74 ? -14.657 -5.759 5.256 1.00 91.62 74 PRO A CA 1
ATOM 553 C C . PRO A 1 74 ? -15.738 -4.802 5.779 1.00 91.62 74 PRO A C 1
ATOM 555 O O . PRO A 1 74 ? -16.011 -4.710 6.977 1.00 91.62 74 PRO A O 1
ATOM 558 N N . GLY A 1 75 ? -16.387 -4.098 4.849 1.00 90.94 75 GLY A N 1
ATOM 559 C CA . GLY A 1 75 ? -17.476 -3.161 5.135 1.00 90.94 75 GLY A CA 1
ATOM 560 C C . GLY A 1 75 ? -17.039 -1.769 5.602 1.00 90.94 75 GLY A C 1
ATOM 561 O O . GLY A 1 75 ? -17.913 -0.939 5.868 1.00 90.94 75 GLY A O 1
ATOM 562 N N . ILE A 1 76 ? -15.734 -1.493 5.691 1.00 94.12 76 ILE A N 1
ATOM 563 C CA . ILE A 1 76 ? -15.227 -0.149 5.976 1.00 94.12 76 ILE A CA 1
ATOM 564 C C . ILE A 1 76 ? -15.239 0.686 4.685 1.00 94.12 76 ILE A C 1
ATOM 566 O O . ILE A 1 76 ? -14.778 0.206 3.653 1.00 94.12 76 ILE A O 1
ATOM 570 N N . PRO A 1 77 ? -15.754 1.931 4.702 1.00 93.81 77 PRO A N 1
ATOM 571 C CA . PRO A 1 77 ? -15.656 2.826 3.552 1.00 93.81 77 PRO A CA 1
ATOM 572 C C . PRO A 1 77 ? -14.198 3.146 3.218 1.00 93.81 77 PRO A C 1
ATOM 574 O O . PRO A 1 77 ? -13.450 3.560 4.106 1.00 93.81 77 PRO A O 1
ATOM 577 N N . VAL A 1 78 ? -13.831 3.018 1.945 1.00 95.12 78 VAL A N 1
ATOM 578 C CA . VAL A 1 78 ? -12.503 3.363 1.426 1.00 95.12 78 VAL A CA 1
ATOM 579 C C . VAL A 1 78 ? -12.664 4.413 0.331 1.00 95.12 78 VAL A C 1
ATOM 581 O O . VAL A 1 78 ? -13.493 4.255 -0.564 1.00 95.12 78 VAL A O 1
ATOM 584 N N . ASP A 1 79 ? -11.901 5.498 0.419 1.00 95.50 79 ASP A N 1
ATOM 585 C CA . ASP A 1 79 ? -11.824 6.549 -0.596 1.00 95.50 79 ASP A CA 1
ATOM 586 C C . ASP A 1 79 ? -10.413 6.576 -1.189 1.00 95.50 79 ASP A C 1
ATOM 588 O O . ASP A 1 79 ? -9.456 6.925 -0.497 1.00 95.50 79 ASP A O 1
ATOM 592 N N . ILE A 1 80 ? -10.282 6.177 -2.456 1.00 95.25 80 ILE A N 1
ATOM 593 C CA . ILE A 1 80 ? -8.997 6.093 -3.162 1.00 95.25 80 ILE A CA 1
ATOM 594 C C . ILE A 1 80 ? -8.856 7.272 -4.123 1.00 95.25 80 ILE A C 1
ATOM 596 O O . ILE A 1 80 ? -9.651 7.434 -5.061 1.00 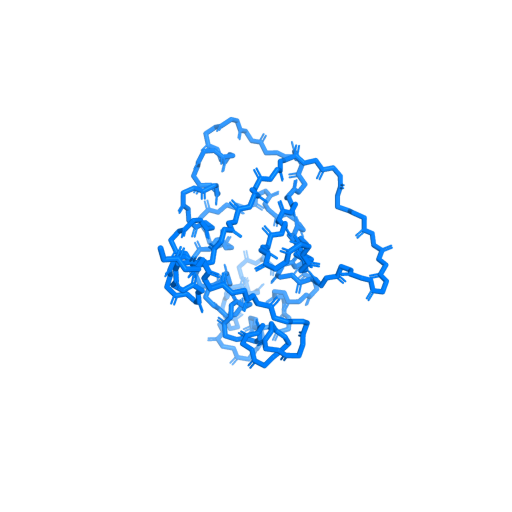95.25 80 ILE A O 1
ATOM 600 N N . ARG A 1 81 ? -7.791 8.054 -3.954 1.00 94.25 81 ARG A N 1
ATOM 601 C CA . ARG A 1 81 ? -7.480 9.234 -4.769 1.00 94.25 81 ARG A CA 1
ATOM 602 C C . ARG A 1 81 ? -6.074 9.153 -5.354 1.00 94.25 81 ARG A C 1
ATOM 604 O O . ARG A 1 81 ? -5.146 8.677 -4.707 1.00 94.25 81 ARG A O 1
ATOM 611 N N . PHE A 1 82 ? -5.926 9.649 -6.578 1.00 92.12 82 PHE A N 1
ATOM 612 C CA . PHE A 1 82 ? -4.635 9.783 -7.253 1.00 92.12 82 PHE A CA 1
ATOM 613 C C . PHE A 1 82 ? -4.207 11.243 -7.161 1.00 92.12 82 PHE A C 1
ATOM 615 O O . PHE A 1 82 ? -4.579 12.080 -7.980 1.00 92.12 82 PHE A O 1
ATOM 622 N N . GLU A 1 83 ? -3.511 11.567 -6.080 1.00 91.19 83 GLU A N 1
ATOM 623 C CA . GLU A 1 83 ? -3.065 12.916 -5.753 1.00 91.19 83 GLU A CA 1
ATOM 624 C C . GLU A 1 83 ? -1.778 12.8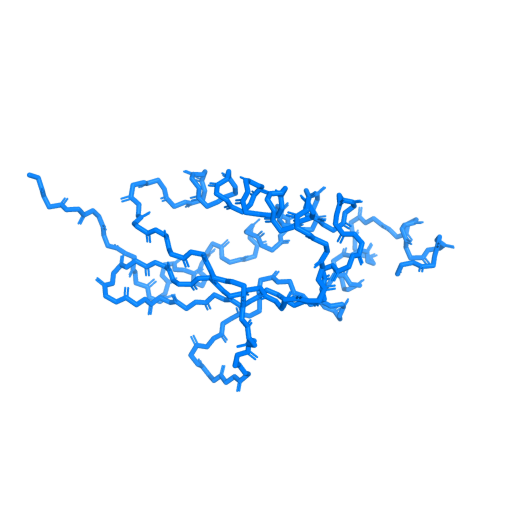56 -4.928 1.00 91.19 83 GLU A C 1
ATOM 626 O O . GLU A 1 83 ? -1.352 11.792 -4.481 1.00 91.19 83 GLU A O 1
ATOM 631 N N . VAL A 1 84 ? -1.121 14.002 -4.745 1.00 87.38 84 VAL A N 1
ATOM 632 C CA . VAL A 1 84 ? 0.141 14.052 -3.999 1.00 87.38 84 VAL A CA 1
ATOM 633 C C . VAL A 1 84 ? -0.072 13.515 -2.582 1.00 87.38 84 VAL A C 1
ATOM 635 O O . VAL A 1 84 ? -0.911 14.012 -1.826 1.00 87.38 84 VAL A O 1
ATOM 638 N N . VAL A 1 85 ? 0.715 12.501 -2.222 1.00 85.19 85 VAL A N 1
ATOM 639 C CA . VAL A 1 85 ? 0.672 11.895 -0.893 1.00 85.19 85 VAL A CA 1
ATOM 640 C C . VAL A 1 85 ? 1.375 12.823 0.092 1.00 85.19 85 VAL A C 1
ATOM 642 O O . VAL A 1 85 ? 2.568 13.110 -0.024 1.00 85.19 85 VAL A O 1
ATOM 645 N N . GLU A 1 86 ? 0.630 13.299 1.084 1.00 80.19 86 GLU A N 1
ATOM 646 C CA . GLU A 1 86 ? 1.190 14.100 2.166 1.00 80.19 86 GLU A CA 1
ATOM 647 C C . GLU A 1 86 ? 2.035 13.214 3.087 1.00 80.19 86 GLU A C 1
ATOM 649 O O . GLU A 1 86 ? 1.598 12.161 3.553 1.00 80.19 86 GLU A O 1
ATOM 654 N N . ARG A 1 87 ? 3.260 13.652 3.383 1.00 72.94 87 ARG A N 1
ATOM 655 C CA . ARG A 1 87 ? 4.130 12.985 4.357 1.00 72.94 87 ARG A CA 1
ATOM 656 C C . ARG A 1 87 ? 3.921 13.637 5.723 1.00 72.94 87 ARG A C 1
ATOM 658 O O . ARG A 1 87 ? 4.138 14.837 5.869 1.00 72.94 87 ARG A O 1
ATOM 665 N N . GLY A 1 88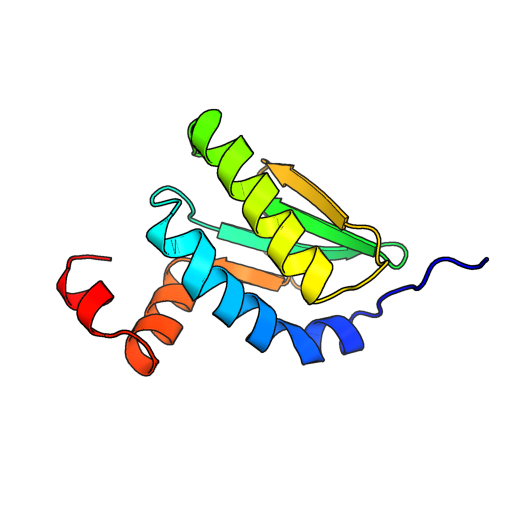 ? 3.502 12.867 6.725 1.00 75.25 88 GLY A N 1
ATOM 666 C CA . GLY A 1 88 ? 3.223 13.392 8.064 1.00 75.25 88 GLY A CA 1
ATOM 667 C C . GLY A 1 88 ? 2.733 12.327 9.043 1.00 75.25 88 GLY A C 1
ATOM 668 O O . GLY A 1 88 ? 2.507 11.184 8.664 1.00 75.25 88 GLY A O 1
ATOM 669 N N . SER A 1 89 ? 2.547 12.702 10.312 1.00 72.06 89 SER A N 1
ATOM 670 C CA . SER A 1 89 ? 2.232 11.765 11.404 1.00 72.06 89 SER A CA 1
ATOM 671 C C . SER A 1 89 ? 0.849 11.116 11.322 1.00 72.06 89 SER A C 1
ATOM 673 O O . SER A 1 89 ? 0.592 10.153 12.038 1.00 72.06 89 SER A O 1
ATOM 675 N N . GLU A 1 90 ? -0.058 11.637 10.500 1.00 86.31 90 GLU A N 1
ATOM 676 C CA . GLU A 1 90 ? -1.404 11.076 10.318 1.00 86.31 90 GLU A CA 1
ATOM 677 C C . GLU A 1 90 ? -1.508 10.124 9.120 1.00 86.31 90 GLU A C 1
ATOM 679 O O . GLU A 1 90 ? -2.459 9.352 9.043 1.00 86.31 90 GLU A O 1
ATOM 684 N N . TRP A 1 91 ? -0.538 10.171 8.205 1.00 91.75 91 TRP A N 1
ATOM 685 C CA . TRP A 1 91 ? -0.474 9.301 7.038 1.00 91.75 91 TRP A CA 1
ATOM 686 C C . TRP A 1 91 ? 0.458 8.130 7.327 1.00 91.75 91 TRP A C 1
ATOM 688 O O . TRP A 1 91 ? 1.540 8.294 7.897 1.00 91.75 91 TRP A O 1
ATOM 698 N N . ARG A 1 92 ? 0.041 6.928 6.943 1.00 93.31 92 ARG A N 1
ATOM 699 C CA . ARG A 1 92 ? 0.881 5.735 6.985 1.00 93.31 92 ARG A CA 1
ATOM 700 C C . ARG A 1 92 ? 1.264 5.320 5.591 1.00 93.31 92 ARG A C 1
ATOM 702 O O . ARG A 1 92 ? 0.424 5.256 4.700 1.00 93.31 92 ARG A O 1
ATOM 709 N N . THR A 1 93 ? 2.539 5.010 5.433 1.00 93.25 93 THR A N 1
ATOM 710 C CA . THR A 1 93 ? 3.070 4.448 4.202 1.00 93.25 93 THR A CA 1
ATOM 711 C C . THR A 1 93 ? 2.573 3.015 4.054 1.00 93.25 93 THR A C 1
ATOM 713 O O . THR A 1 93 ? 2.936 2.148 4.846 1.00 93.25 93 THR A O 1
ATOM 716 N N . VAL A 1 94 ? 1.749 2.772 3.040 1.00 93.19 94 VAL A N 1
ATOM 717 C CA . VAL A 1 94 ? 1.342 1.427 2.610 1.00 93.19 94 VAL A CA 1
ATOM 718 C C . VAL A 1 94 ? 2.342 0.883 1.593 1.00 93.19 94 VAL A C 1
ATOM 720 O O . VAL A 1 94 ? 2.752 -0.267 1.682 1.00 93.19 94 VAL A O 1
ATOM 723 N N . ILE A 1 95 ? 2.784 1.729 0.663 1.00 91.38 95 ILE A N 1
ATOM 724 C CA . ILE A 1 95 ? 3.849 1.429 -0.295 1.00 91.38 95 ILE A CA 1
ATOM 725 C C . ILE A 1 95 ? 4.814 2.606 -0.325 1.00 91.38 95 ILE A C 1
ATOM 727 O O . ILE A 1 95 ? 4.378 3.748 -0.420 1.00 91.38 95 ILE A O 1
ATOM 731 N N . SER A 1 96 ? 6.112 2.326 -0.290 1.00 90.81 96 SER A N 1
ATOM 732 C CA . SER A 1 96 ? 7.169 3.217 -0.774 1.00 90.81 96 SER A CA 1
ATOM 733 C C . SER A 1 96 ? 8.311 2.376 -1.330 1.00 90.81 96 SER A C 1
ATOM 735 O O . SER A 1 96 ? 8.465 1.230 -0.917 1.00 90.81 96 SER A O 1
ATOM 737 N N . GLU A 1 97 ? 9.142 2.929 -2.213 1.00 86.50 97 GLU A N 1
ATOM 738 C CA . GLU A 1 97 ? 10.323 2.215 -2.730 1.00 86.50 97 GLU A CA 1
ATOM 739 C C . GLU A 1 97 ? 11.205 1.650 -1.599 1.00 86.50 97 GLU A C 1
ATOM 741 O O . GLU A 1 97 ? 11.544 0.468 -1.611 1.00 86.50 97 GLU A O 1
ATOM 746 N N . ASP A 1 98 ? 11.496 2.450 -0.567 1.00 88.31 98 ASP A N 1
ATOM 747 C CA . ASP A 1 98 ? 12.286 2.006 0.591 1.00 88.31 98 ASP A CA 1
ATOM 748 C C . ASP A 1 98 ? 11.621 0.844 1.345 1.00 88.31 98 ASP A C 1
ATOM 750 O O . ASP A 1 98 ? 12.283 -0.133 1.698 1.00 88.31 98 ASP A O 1
ATOM 754 N N . LEU A 1 99 ? 10.306 0.929 1.582 1.00 88.00 99 LEU A N 1
ATOM 755 C CA . LEU A 1 99 ? 9.548 -0.116 2.270 1.00 88.00 99 LEU A CA 1
ATOM 756 C C . LEU A 1 99 ? 9.527 -1.405 1.445 1.00 88.00 99 LEU A C 1
ATOM 758 O O . LEU A 1 99 ? 9.763 -2.486 1.978 1.00 88.00 99 LEU A O 1
ATOM 762 N N . LEU A 1 100 ? 9.280 -1.286 0.142 1.00 86.38 100 LEU A N 1
ATOM 763 C CA . LEU A 1 100 ? 9.236 -2.417 -0.772 1.00 86.38 100 LEU A CA 1
ATOM 764 C C . LEU A 1 100 ? 10.595 -3.105 -0.860 1.00 86.38 100 LEU A C 1
ATOM 766 O O . LEU A 1 100 ? 10.638 -4.326 -0.852 1.00 86.38 100 LEU A O 1
ATOM 770 N N . ARG A 1 101 ? 11.707 -2.363 -0.849 1.00 86.75 101 ARG A N 1
ATOM 771 C CA . ARG A 1 101 ? 13.050 -2.960 -0.798 1.00 86.75 101 ARG A CA 1
ATOM 772 C C . ARG A 1 101 ? 13.320 -3.715 0.495 1.00 86.75 101 ARG A C 1
ATOM 774 O O . ARG A 1 101 ? 13.933 -4.779 0.450 1.00 86.75 101 ARG A O 1
ATOM 781 N N . VAL A 1 102 ? 12.858 -3.192 1.631 1.00 89.44 102 VAL A N 1
ATOM 782 C CA . VAL A 1 102 ? 12.957 -3.891 2.923 1.00 89.44 102 VAL A CA 1
ATOM 783 C C . VAL A 1 102 ? 12.157 -5.191 2.893 1.00 89.44 102 VAL A C 1
ATOM 785 O O . VAL A 1 102 ? 12.684 -6.229 3.281 1.00 89.44 102 VAL A O 1
ATOM 788 N N . ILE A 1 103 ? 10.922 -5.152 2.386 1.00 86.50 103 ILE A N 1
ATOM 789 C CA . ILE A 1 103 ? 10.079 -6.345 2.242 1.00 86.50 103 ILE A CA 1
ATOM 790 C C . ILE A 1 103 ? 10.724 -7.329 1.251 1.00 86.50 103 ILE A C 1
ATOM 792 O O . ILE A 1 103 ? 10.894 -8.501 1.574 1.00 86.50 103 ILE A O 1
ATOM 796 N N . ALA A 1 104 ? 11.180 -6.860 0.088 1.00 87.56 104 ALA A N 1
ATOM 797 C CA . ALA A 1 104 ? 11.833 -7.682 -0.930 1.00 87.56 104 ALA A CA 1
ATOM 798 C C . ALA A 1 104 ? 13.076 -8.394 -0.398 1.00 87.56 104 ALA A C 1
ATOM 800 O O . ALA A 1 104 ? 13.270 -9.568 -0.692 1.00 87.56 104 ALA A O 1
ATOM 801 N N . ALA A 1 105 ? 13.907 -7.712 0.392 1.00 88.31 105 ALA A N 1
ATOM 802 C CA . ALA A 1 105 ? 15.108 -8.309 0.965 1.00 88.31 105 ALA A CA 1
ATOM 803 C C . ALA A 1 105 ? 14.796 -9.524 1.855 1.00 88.31 105 ALA A C 1
ATOM 805 O O . ALA A 1 105 ? 15.614 -10.441 1.930 1.00 88.31 105 ALA A O 1
ATOM 806 N N . ASP A 1 106 ? 13.628 -9.535 2.498 1.00 87.69 106 ASP A N 1
ATOM 807 C CA . ASP A 1 106 ? 13.187 -10.613 3.382 1.00 87.69 106 ASP A CA 1
ATOM 808 C C . ASP A 1 106 ? 12.423 -11.714 2.628 1.00 87.69 106 ASP A C 1
ATOM 810 O O . ASP A 1 106 ? 12.705 -12.900 2.802 1.00 87.69 106 ASP A O 1
ATOM 814 N N . VAL A 1 107 ? 11.487 -11.341 1.743 1.00 86.56 107 VAL A N 1
ATOM 815 C CA . VAL A 1 107 ? 10.540 -12.299 1.139 1.00 86.56 107 VAL A CA 1
ATOM 816 C C . VAL A 1 107 ? 10.778 -12.613 -0.341 1.00 86.56 107 VAL A C 1
ATOM 818 O O . VAL A 1 107 ? 10.339 -13.661 -0.814 1.00 86.56 107 VAL A O 1
ATOM 821 N N . ALA A 1 108 ? 11.464 -11.743 -1.090 1.00 85.56 108 ALA A N 1
ATOM 822 C CA . ALA A 1 108 ? 11.666 -11.901 -2.534 1.00 85.56 108 ALA A CA 1
ATOM 823 C C . ALA A 1 108 ? 12.969 -11.248 -3.053 1.00 85.56 108 ALA A C 1
ATOM 825 O O . ALA A 1 108 ? 12.924 -10.375 -3.929 1.00 85.56 108 ALA A O 1
ATOM 826 N N . PRO A 1 109 ? 14.154 -11.670 -2.567 1.00 86.06 109 PRO A N 1
ATOM 827 C CA . PRO A 1 109 ? 15.422 -10.998 -2.868 1.00 86.06 109 PRO A CA 1
ATOM 828 C C . PRO A 1 109 ? 15.779 -11.011 -4.362 1.00 86.06 109 PRO A C 1
ATOM 830 O O . PRO A 1 109 ? 16.433 -10.090 -4.848 1.00 86.06 109 PRO A O 1
ATOM 833 N N . TRP A 1 110 ? 15.281 -11.993 -5.124 1.00 84.75 110 TRP A N 1
ATOM 834 C CA . TRP A 1 110 ? 15.471 -12.070 -6.578 1.00 84.75 110 TRP A CA 1
ATOM 835 C C . TRP A 1 110 ? 14.873 -10.876 -7.336 1.00 84.75 110 TRP A C 1
ATOM 837 O O . TRP A 1 110 ? 15.291 -10.602 -8.458 1.00 84.75 110 TRP A O 1
ATOM 847 N N . GLN A 1 111 ? 13.890 -10.165 -6.766 1.00 81.00 111 GLN A N 1
ATOM 848 C CA . GLN A 1 111 ? 13.359 -8.952 -7.392 1.00 81.00 111 GLN A CA 1
ATOM 849 C C . GLN A 1 111 ? 14.380 -7.808 -7.336 1.00 81.00 111 GLN A C 1
ATOM 851 O O . GLN A 1 111 ? 14.536 -7.097 -8.327 1.00 81.00 111 GLN A O 1
ATOM 856 N N . LEU A 1 112 ? 15.146 -7.701 -6.243 1.00 81.88 112 LEU A N 1
ATOM 857 C CA . LEU A 1 112 ? 16.228 -6.718 -6.111 1.00 81.88 112 LEU A CA 1
ATOM 858 C C . LEU A 1 112 ? 17.354 -6.986 -7.118 1.00 81.88 112 LEU A C 1
ATOM 860 O O . LEU A 1 112 ? 17.876 -6.071 -7.753 1.00 81.88 112 LEU A O 1
ATOM 864 N N . GLU A 1 113 ? 17.692 -8.260 -7.324 1.00 81.69 113 GLU A N 1
ATOM 865 C CA . GLU A 1 113 ? 18.709 -8.687 -8.296 1.00 81.69 113 GLU A CA 1
ATOM 866 C C . GLU A 1 113 ? 18.339 -8.325 -9.746 1.00 81.69 113 GLU A C 1
ATOM 868 O O . GLU A 1 113 ? 19.219 -8.150 -10.588 1.00 81.69 113 GLU A O 1
ATOM 873 N N . GLN A 1 114 ? 17.043 -8.172 -10.037 1.00 79.31 114 GLN A N 1
ATOM 874 C CA . GLN A 1 114 ? 16.521 -7.778 -11.349 1.00 79.31 114 GLN A CA 1
ATOM 875 C C . GLN A 1 114 ? 16.412 -6.253 -11.534 1.00 79.31 114 GLN A C 1
ATOM 877 O O . GLN A 1 114 ? 15.921 -5.802 -12.569 1.00 79.31 114 GLN A O 1
ATOM 882 N N . GLY A 1 115 ? 16.898 -5.456 -10.576 1.00 71.75 115 GLY A N 1
ATOM 883 C CA . GLY A 1 115 ? 16.947 -3.994 -10.679 1.00 71.75 115 GLY A CA 1
ATOM 884 C C . GLY A 1 115 ? 15.669 -3.279 -10.236 1.00 71.75 115 GLY A C 1
ATOM 885 O O . GLY A 1 115 ? 15.373 -2.203 -10.757 1.00 71.75 115 GLY A O 1
ATOM 886 N N . ARG A 1 116 ? 14.922 -3.871 -9.300 1.00 62.94 116 ARG A N 1
ATOM 887 C CA . ARG A 1 116 ? 13.835 -3.215 -8.556 1.00 62.94 116 ARG A CA 1
ATOM 888 C C . ARG A 1 116 ? 14.348 -2.729 -7.195 1.00 62.94 116 ARG A C 1
ATOM 890 O O . ARG A 1 116 ? 15.047 -3.510 -6.524 1.00 62.94 116 ARG A O 1
#

Foldseek 3Di:
DDQAFDDPVNCVVCLVVLLVLCLVQLCVVQVQFAWWKWARDPRAIEIETAQRGDPVSVVSNVVSNCVSCCVSPPRGDYHYYHHDDDDDDRIDTSDHPVSSCVVCVPPPVVVVVVPD

Sequence (116 aa):
MRMPKMTPEEFESVLPGVQLAAFEVLWPAIPALELVGAKVCGGGLEIRCEPKMSRDDEEACRGLLDDICGVAFPGIPVDIRFEVVERGSEWRTVISEDLLRVIAADVAPWQLEQGR